Protein AF-A0A2G6LB79-F1 (afdb_monomer_lite)

Foldseek 3Di:
DQDEAEQEAEDDPDPVVVLVSLVVQLVCLVVVRAYEYEYEPVRVVVCVVDVPPVCPVSVVSCVVSVHHYYYPPPDPPPPPPPDDDPVVVVVVVVVPPDDDDD

pLDDT: mean 70.82, std 20.74, range [27.41, 95.62]

Secondary structure (DSSP, 8-state):
----EEEEE---SSHHHHHHHHHHHHHHHHTT--EEEEE-HHHHHHHHHS--GGGHHHHHHHHHTT-EEEE--SS---TTTTSS-HHHHHHHHHHS--PPP-

Sequence (102 aa):
MRDTYLIAITQIHSELVLREYLDIAIVAASYDIPAIIYLTEPVVRQLQIKHCIDMEQTFKMIGDFNIALFSNCTTEERLYRQSVMPSQLDKLIQVSQHYFLF

Radius of gyration: 14.09 Å; chains: 1; bounding box: 33×33×39 Å

Structure (mmCIF, N/CA/C/O backbone):
data_AF-A0A2G6LB79-F1
#
_entry.id   AF-A0A2G6LB79-F1
#
loop_
_atom_site.group_PDB
_atom_site.id
_atom_site.type_symbol
_atom_site.label_atom_id
_atom_site.label_alt_id
_atom_site.label_comp_id
_atom_site.label_asym_id
_atom_site.label_entity_id
_atom_site.label_seq_id
_atom_site.pdbx_PDB_ins_code
_atom_site.Cartn_x
_atom_site.Cartn_y
_atom_site.Cartn_z
_atom_site.occupancy
_atom_site.B_iso_or_equiv
_atom_site.auth_seq_id
_atom_site.auth_comp_id
_atom_site.auth_asym_id
_atom_site.auth_atom_id
_atom_site.pdbx_PDB_model_num
ATOM 1 N N . MET A 1 1 ? 3.595 3.888 -25.044 1.00 52.38 1 MET A N 1
ATOM 2 C CA . MET A 1 1 ? 3.376 4.528 -23.730 1.00 52.38 1 MET A CA 1
ATOM 3 C C . MET A 1 1 ? 3.385 3.415 -22.702 1.00 52.38 1 MET A C 1
ATOM 5 O O . MET A 1 1 ? 2.868 2.355 -23.022 1.00 52.38 1 MET A O 1
ATOM 9 N N . ARG A 1 2 ? 4.053 3.587 -21.557 1.00 65.12 2 ARG A N 1
ATOM 10 C CA . ARG A 1 2 ? 3.884 2.661 -20.430 1.00 65.12 2 ARG A CA 1
ATOM 11 C C . ARG A 1 2 ? 2.706 3.183 -19.619 1.00 65.12 2 ARG A C 1
ATOM 13 O O . ARG A 1 2 ? 2.699 4.369 -19.296 1.00 65.12 2 ARG A O 1
ATOM 20 N N . ASP A 1 3 ? 1.718 2.337 -19.381 1.00 80.75 3 ASP A N 1
ATOM 21 C CA . ASP A 1 3 ? 0.564 2.695 -18.565 1.00 80.75 3 ASP A CA 1
ATOM 22 C C . ASP A 1 3 ? 0.983 2.747 -17.091 1.00 80.75 3 ASP A C 1
ATOM 24 O O . ASP A 1 3 ? 1.792 1.933 -16.645 1.00 80.75 3 ASP A O 1
ATOM 28 N N . THR A 1 4 ? 0.446 3.713 -16.346 1.00 84.44 4 THR A N 1
ATOM 29 C CA . THR A 1 4 ? 0.663 3.854 -14.899 1.00 84.44 4 THR A CA 1
ATOM 30 C C . THR A 1 4 ? -0.631 3.523 -14.182 1.00 84.44 4 THR A C 1
ATOM 32 O O . THR A 1 4 ? -1.688 4.056 -14.527 1.00 84.44 4 THR A O 1
ATOM 35 N N . TYR A 1 5 ? -0.562 2.664 -13.172 1.00 87.81 5 TYR A N 1
ATOM 36 C CA . TYR A 1 5 ? -1.726 2.275 -12.388 1.00 87.81 5 TYR A CA 1
ATOM 37 C C . TYR A 1 5 ? -1.897 3.209 -11.198 1.00 87.81 5 TYR A C 1
ATOM 39 O O . TYR A 1 5 ? -0.984 3.394 -10.398 1.00 87.81 5 TYR A O 1
ATOM 47 N N . LEU A 1 6 ? -3.093 3.782 -11.076 1.00 89.19 6 LEU A N 1
ATOM 48 C CA . LEU A 1 6 ? -3.513 4.533 -9.902 1.00 89.19 6 LEU A CA 1
ATOM 49 C C . LEU A 1 6 ? -4.452 3.664 -9.065 1.00 89.19 6 LEU A C 1
ATOM 51 O O . LEU A 1 6 ? -5.567 3.359 -9.487 1.00 89.19 6 LEU A O 1
ATOM 55 N N . ILE A 1 7 ? -4.011 3.304 -7.865 1.00 91.00 7 ILE A N 1
ATOM 56 C CA . ILE A 1 7 ? -4.795 2.588 -6.867 1.00 91.00 7 ILE A CA 1
ATOM 57 C C . ILE A 1 7 ? -5.338 3.623 -5.878 1.00 91.00 7 ILE A C 1
ATOM 59 O O . ILE A 1 7 ? -4.635 4.075 -4.974 1.00 91.00 7 ILE A O 1
ATOM 63 N N . ALA A 1 8 ? -6.594 4.028 -6.068 1.00 89.38 8 ALA A N 1
ATOM 64 C CA . ALA A 1 8 ? -7.273 4.983 -5.197 1.00 89.38 8 ALA A CA 1
ATOM 65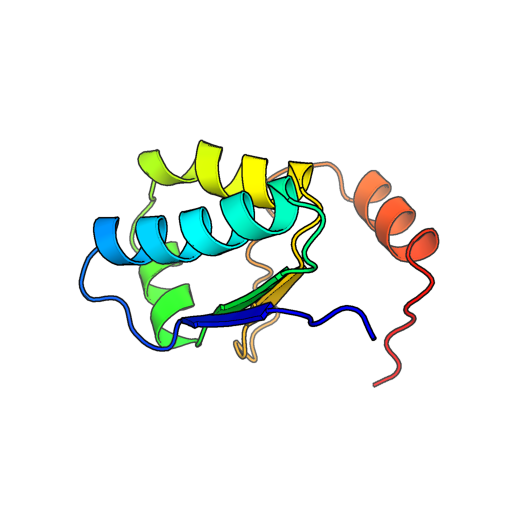 C C . ALA A 1 8 ? -8.088 4.255 -4.117 1.00 89.38 8 ALA A C 1
ATOM 67 O O . ALA A 1 8 ? -9.123 3.653 -4.400 1.00 89.38 8 ALA A O 1
ATOM 68 N N . ILE A 1 9 ? -7.633 4.341 -2.869 1.00 90.06 9 ILE A N 1
ATOM 69 C CA . ILE A 1 9 ? -8.256 3.715 -1.703 1.00 90.06 9 ILE A CA 1
ATOM 70 C C . ILE A 1 9 ? -9.045 4.793 -0.962 1.00 90.06 9 ILE A C 1
ATOM 72 O O . ILE A 1 9 ? -8.496 5.608 -0.219 1.00 90.06 9 ILE A O 1
ATOM 76 N N . THR A 1 10 ? -10.354 4.822 -1.210 1.00 87.56 10 THR A N 1
ATOM 77 C CA . THR A 1 10 ? -11.253 5.873 -0.707 1.00 87.56 10 THR A CA 1
ATOM 78 C C . THR A 1 10 ? -12.000 5.490 0.565 1.00 87.56 10 THR A C 1
ATOM 80 O O . THR A 1 10 ? -12.444 6.369 1.306 1.00 87.56 10 THR A O 1
ATOM 83 N N . GLN A 1 11 ? -12.120 4.191 0.824 1.00 86.44 11 GLN A N 1
ATOM 84 C CA . GLN A 1 11 ? -12.768 3.612 1.990 1.00 86.44 11 GLN A CA 1
ATOM 85 C C . GLN A 1 11 ? -12.163 2.239 2.276 1.00 86.44 11 GLN A C 1
ATOM 87 O O . GLN A 1 11 ? -11.798 1.512 1.354 1.00 86.44 11 GLN A O 1
ATOM 92 N N . ILE A 1 12 ? -12.084 1.880 3.554 1.00 84.50 12 ILE A N 1
ATOM 93 C CA . ILE A 1 12 ? -11.688 0.542 3.988 1.00 84.50 12 ILE A CA 1
ATOM 94 C C . ILE A 1 12 ? -12.729 0.023 4.978 1.00 84.50 12 ILE A C 1
ATOM 96 O O . ILE A 1 12 ? -13.160 0.736 5.883 1.00 84.50 12 ILE A O 1
ATOM 100 N N . HIS A 1 13 ? -13.170 -1.214 4.765 1.00 83.12 13 HIS A N 1
ATOM 101 C CA . HIS A 1 13 ? -14.131 -1.895 5.641 1.00 83.12 13 HIS A CA 1
ATOM 102 C C . HIS A 1 13 ? -13.444 -2.930 6.539 1.00 83.12 13 HIS A C 1
ATOM 104 O O . HIS A 1 13 ? -13.980 -3.309 7.578 1.00 83.12 13 HIS A O 1
ATOM 110 N N . SER A 1 14 ? -12.240 -3.364 6.159 1.00 84.06 14 SER A N 1
ATOM 111 C CA . SER A 1 14 ? -11.381 -4.251 6.935 1.00 84.06 14 SER A CA 1
ATOM 112 C C . SER A 1 14 ? -9.911 -4.026 6.572 1.00 84.06 14 SER A C 1
ATOM 114 O O . SER A 1 14 ? -9.590 -3.464 5.524 1.00 84.06 14 SER A O 1
ATOM 116 N N . GLU A 1 15 ? -9.015 -4.481 7.445 1.00 81.81 15 GLU A N 1
ATOM 117 C CA . GLU A 1 15 ? -7.567 -4.465 7.207 1.00 81.81 15 GLU A CA 1
ATOM 118 C C . GLU A 1 15 ? -7.159 -5.393 6.055 1.00 81.81 15 GLU A C 1
ATOM 120 O O . GLU A 1 15 ? -6.274 -5.052 5.275 1.00 81.81 15 GLU A O 1
ATOM 125 N N . LEU A 1 16 ? -7.871 -6.513 5.881 1.00 85.88 16 LEU A N 1
ATOM 126 C CA . LEU A 1 16 ? -7.672 -7.429 4.757 1.00 85.88 16 LEU A CA 1
ATOM 127 C C . LEU A 1 16 ? -7.872 -6.718 3.412 1.00 85.88 16 LEU A C 1
ATOM 129 O O . LEU A 1 16 ? -7.028 -6.827 2.532 1.00 85.88 16 LEU A O 1
ATOM 133 N N . VAL A 1 17 ? -8.946 -5.932 3.284 1.00 86.31 17 VAL A N 1
ATOM 134 C CA . VAL A 1 17 ? -9.251 -5.188 2.051 1.00 86.31 17 VAL A CA 1
ATOM 135 C C . VAL A 1 17 ? -8.187 -4.128 1.767 1.00 86.31 17 VAL A C 1
ATOM 137 O O . VAL A 1 17 ? -7.786 -3.941 0.621 1.00 86.31 17 VAL A O 1
ATOM 140 N N . LEU A 1 18 ? -7.689 -3.443 2.802 1.00 87.44 18 LEU A N 1
ATOM 141 C CA . LEU A 1 18 ? -6.571 -2.516 2.630 1.00 87.44 18 LEU A CA 1
ATOM 142 C C . LEU A 1 18 ? -5.337 -3.249 2.093 1.00 87.44 18 LEU A C 1
ATOM 144 O O . LEU A 1 18 ? -4.725 -2.785 1.135 1.00 87.44 18 LEU A O 1
ATOM 148 N N . ARG A 1 19 ? -4.989 -4.391 2.692 1.00 89.12 19 ARG A N 1
ATOM 149 C CA . ARG A 1 19 ? -3.839 -5.196 2.282 1.00 89.12 19 ARG A CA 1
ATOM 150 C C . ARG A 1 19 ? -3.945 -5.654 0.832 1.00 89.12 19 ARG A C 1
ATOM 152 O O . ARG A 1 19 ? -2.980 -5.488 0.101 1.00 89.12 19 ARG A O 1
ATOM 159 N N . GLU A 1 20 ? -5.108 -6.130 0.400 1.00 90.81 20 GLU A N 1
ATOM 160 C CA . GLU A 1 20 ? -5.341 -6.537 -0.990 1.00 90.81 20 GLU A CA 1
ATOM 161 C C . GLU A 1 20 ? -5.045 -5.401 -1.982 1.00 90.81 20 GLU A C 1
ATOM 163 O O . GLU A 1 20 ? -4.381 -5.621 -2.996 1.00 90.81 20 GLU A O 1
ATOM 168 N N . TYR A 1 21 ? -5.463 -4.165 -1.683 1.00 92.25 21 TYR A N 1
ATOM 169 C CA . TYR A 1 21 ? -5.154 -3.019 -2.545 1.00 92.25 21 TYR A CA 1
ATOM 170 C C . TYR A 1 21 ? -3.660 -2.694 -2.603 1.00 92.25 21 TYR A C 1
ATOM 172 O O . TYR A 1 21 ? -3.147 -2.346 -3.669 1.00 92.25 21 TYR A O 1
ATOM 180 N N . LEU A 1 22 ? -2.959 -2.799 -1.476 1.00 92.12 22 LEU A N 1
ATOM 181 C CA . LEU A 1 22 ? -1.514 -2.578 -1.439 1.00 92.12 22 LEU A CA 1
ATOM 182 C C . LEU A 1 22 ? -0.763 -3.701 -2.168 1.00 92.12 22 LEU A C 1
ATOM 184 O O . LEU A 1 22 ? 0.168 -3.417 -2.921 1.00 92.12 22 LEU A O 1
ATOM 188 N N . ASP A 1 23 ? -1.207 -4.948 -2.021 1.00 93.69 23 ASP A N 1
ATOM 189 C CA . ASP A 1 23 ? -0.642 -6.108 -2.711 1.00 93.69 23 ASP A CA 1
ATOM 190 C C . ASP A 1 23 ? -0.789 -5.968 -4.235 1.00 93.69 23 ASP A C 1
ATOM 192 O O . ASP A 1 23 ? 0.154 -6.262 -4.965 1.00 93.69 23 ASP A O 1
ATOM 196 N N . ILE A 1 24 ? -1.908 -5.428 -4.737 1.00 94.12 24 ILE A N 1
ATOM 197 C CA . ILE A 1 24 ? -2.074 -5.117 -6.169 1.00 94.12 24 ILE A CA 1
ATOM 198 C C . ILE A 1 24 ? -0.993 -4.144 -6.657 1.00 94.12 24 ILE A C 1
ATOM 200 O O . ILE A 1 24 ? -0.411 -4.355 -7.722 1.00 94.12 24 ILE A O 1
ATOM 204 N N . ALA A 1 25 ? -0.708 -3.088 -5.892 1.00 91.69 25 ALA A N 1
ATOM 205 C CA . ALA A 1 25 ? 0.316 -2.113 -6.258 1.00 91.69 25 ALA A CA 1
ATOM 206 C C . ALA A 1 25 ? 1.721 -2.739 -6.259 1.00 91.69 25 ALA A C 1
ATOM 208 O O . ALA A 1 25 ? 2.501 -2.499 -7.181 1.00 91.69 25 ALA A O 1
ATOM 209 N N . ILE A 1 26 ? 2.018 -3.582 -5.265 1.00 93.94 26 ILE A N 1
ATOM 210 C CA . ILE A 1 26 ? 3.283 -4.323 -5.156 1.00 93.94 26 ILE A CA 1
ATOM 211 C C . ILE A 1 26 ? 3.455 -5.279 -6.334 1.00 93.94 26 ILE A C 1
ATOM 213 O O . ILE A 1 26 ? 4.504 -5.292 -6.977 1.00 93.94 26 ILE A O 1
ATOM 217 N N . VAL A 1 27 ? 2.415 -6.047 -6.662 1.00 95.62 27 VAL A N 1
ATOM 218 C CA . VAL A 1 27 ? 2.433 -6.963 -7.802 1.00 95.62 27 VAL A CA 1
ATOM 219 C C . VAL A 1 27 ? 2.647 -6.184 -9.096 1.00 95.62 27 VAL A C 1
ATOM 221 O O . VAL A 1 27 ? 3.526 -6.556 -9.866 1.00 95.62 27 VAL A O 1
ATOM 224 N N . ALA A 1 28 ? 1.931 -5.080 -9.325 1.00 92.50 28 ALA A N 1
ATOM 225 C CA . ALA A 1 28 ? 2.134 -4.250 -10.513 1.00 92.50 28 ALA A CA 1
ATOM 226 C C . ALA A 1 28 ? 3.594 -3.776 -10.634 1.00 92.50 28 ALA A C 1
ATOM 228 O O . ALA A 1 28 ? 4.227 -3.990 -11.671 1.00 92.50 28 ALA A O 1
ATOM 229 N N . ALA A 1 29 ? 4.161 -3.239 -9.551 1.00 89.12 29 ALA A N 1
ATOM 230 C CA . ALA A 1 29 ? 5.551 -2.793 -9.528 1.00 89.12 29 ALA A CA 1
ATOM 231 C C . ALA A 1 29 ? 6.552 -3.937 -9.769 1.00 89.12 29 ALA A C 1
ATOM 233 O O . ALA A 1 29 ? 7.570 -3.728 -10.424 1.00 89.12 29 ALA A O 1
ATOM 234 N N . SER A 1 30 ? 6.250 -5.160 -9.314 1.00 93.50 30 SER A N 1
ATOM 235 C CA . SER A 1 30 ? 7.094 -6.342 -9.551 1.00 93.50 30 SER A CA 1
ATOM 236 C C . SER A 1 30 ? 7.182 -6.764 -11.026 1.00 93.50 30 SER A C 1
ATOM 238 O O . SER A 1 30 ? 8.134 -7.438 -11.412 1.00 93.50 30 SER A O 1
ATOM 240 N N . TYR A 1 31 ? 6.219 -6.340 -11.851 1.00 93.00 31 TYR A N 1
ATOM 241 C CA . TYR A 1 31 ? 6.201 -6.535 -13.306 1.00 93.00 31 TYR A CA 1
ATOM 242 C C . TYR A 1 31 ? 6.651 -5.280 -14.078 1.00 93.00 31 TYR A C 1
ATOM 244 O O . TYR A 1 31 ? 6.306 -5.122 -15.249 1.00 93.00 31 TYR A O 1
ATOM 252 N N . ASP A 1 32 ? 7.390 -4.370 -13.434 1.00 89.38 32 ASP A N 1
ATOM 253 C CA . ASP A 1 32 ? 7.842 -3.093 -14.004 1.00 89.38 32 ASP A CA 1
ATOM 254 C C . ASP A 1 32 ? 6.698 -2.172 -14.484 1.00 89.38 32 ASP A C 1
ATOM 256 O O . ASP A 1 32 ? 6.904 -1.291 -15.332 1.00 89.38 32 ASP A O 1
ATOM 260 N N . ILE A 1 33 ? 5.483 -2.347 -13.946 1.00 90.31 33 ILE A N 1
ATOM 261 C CA . ILE A 1 33 ? 4.341 -1.458 -14.191 1.00 90.31 33 ILE A CA 1
ATOM 262 C C . ILE A 1 33 ? 4.355 -0.367 -13.113 1.00 90.31 33 ILE A C 1
ATOM 264 O O . ILE A 1 33 ? 4.192 -0.683 -11.932 1.00 90.31 33 ILE A O 1
ATOM 268 N N . PRO A 1 34 ? 4.526 0.921 -13.472 1.00 87.69 34 PRO A N 1
ATOM 269 C CA . PRO A 1 34 ? 4.487 2.003 -12.498 1.00 87.69 34 PRO A CA 1
ATOM 270 C C . PRO A 1 34 ? 3.153 2.021 -11.748 1.00 87.69 34 PRO A C 1
ATOM 272 O O . PRO A 1 34 ? 2.088 2.063 -12.367 1.00 87.69 34 PRO A O 1
ATOM 275 N N . ALA A 1 35 ? 3.214 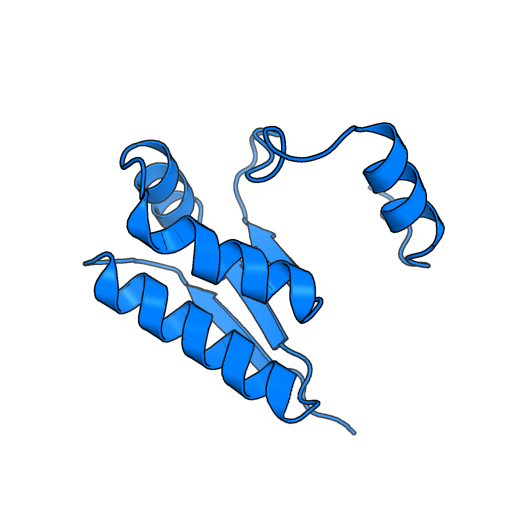2.023 -10.419 1.00 86.81 35 ALA A N 1
ATOM 276 C CA . ALA A 1 35 ? 2.045 2.060 -9.552 1.00 86.81 35 ALA A CA 1
ATOM 277 C C . ALA A 1 35 ? 2.096 3.275 -8.622 1.00 86.81 35 ALA A C 1
ATOM 279 O O . ALA A 1 35 ? 3.154 3.670 -8.125 1.00 86.81 35 ALA A O 1
ATOM 280 N N . ILE A 1 36 ? 0.928 3.859 -8.385 1.00 87.25 36 ILE A N 1
ATOM 281 C CA . ILE A 1 36 ? 0.714 4.974 -7.473 1.00 87.25 36 ILE A CA 1
ATOM 282 C C . ILE A 1 36 ? -0.445 4.606 -6.558 1.00 87.25 36 ILE A C 1
ATOM 284 O O . ILE A 1 36 ? -1.514 4.228 -7.031 1.00 87.25 36 ILE A O 1
ATOM 288 N N . ILE A 1 37 ? -0.254 4.761 -5.256 1.00 89.81 37 ILE A N 1
ATOM 289 C CA . ILE A 1 37 ? -1.290 4.562 -4.250 1.00 89.81 37 ILE A CA 1
ATOM 290 C C . ILE A 1 37 ? -1.755 5.933 -3.765 1.00 89.81 37 ILE A C 1
ATOM 292 O O . ILE A 1 37 ? -0.947 6.788 -3.406 1.00 89.81 37 ILE A O 1
ATOM 296 N N . TYR A 1 38 ? -3.065 6.137 -3.723 1.00 86.69 38 TYR A N 1
ATOM 297 C CA . TYR A 1 38 ? -3.689 7.319 -3.142 1.00 86.69 38 TYR A CA 1
ATOM 298 C C . TYR A 1 38 ? -4.650 6.906 -2.029 1.00 86.69 38 TYR A C 1
ATOM 300 O O . TYR A 1 38 ? -5.554 6.104 -2.258 1.00 86.69 38 TYR A O 1
ATOM 308 N N . LEU A 1 39 ? -4.466 7.464 -0.836 1.00 86.06 39 LEU A N 1
ATOM 309 C CA . LEU A 1 39 ? -5.304 7.236 0.336 1.00 86.06 39 LEU A CA 1
ATOM 310 C C . LEU A 1 39 ? -6.155 8.472 0.620 1.00 86.06 39 LEU A C 1
ATOM 312 O O . LEU A 1 39 ? -5.650 9.592 0.652 1.00 86.06 39 LEU A O 1
ATOM 316 N N . THR A 1 40 ? -7.441 8.287 0.892 1.00 84.50 40 THR A N 1
ATOM 317 C CA . THR A 1 40 ? -8.257 9.385 1.417 1.00 84.50 40 THR A CA 1
ATOM 318 C C . THR A 1 40 ? -8.047 9.566 2.920 1.00 84.50 40 THR A C 1
ATOM 320 O O . THR A 1 40 ? -7.701 8.636 3.652 1.00 84.50 40 THR A O 1
ATOM 323 N N . GLU A 1 41 ? -8.323 10.767 3.412 1.00 81.62 41 GLU A N 1
ATOM 324 C CA . GLU A 1 41 ? -8.225 11.128 4.822 1.00 81.62 41 GLU A CA 1
ATOM 325 C C . GLU A 1 41 ? -8.958 10.157 5.771 1.00 81.62 41 GLU A C 1
ATOM 327 O O . GLU A 1 41 ? -8.365 9.777 6.784 1.00 81.62 41 GLU A O 1
ATOM 332 N N . PRO A 1 42 ? -10.186 9.675 5.478 1.00 83.94 42 PRO A N 1
ATOM 333 C CA . PRO A 1 42 ? -10.838 8.674 6.319 1.00 83.94 42 PRO A CA 1
ATOM 334 C C . PRO A 1 42 ? -10.028 7.381 6.469 1.00 83.94 42 PRO A C 1
ATOM 336 O O . PRO A 1 42 ? -10.012 6.799 7.551 1.00 83.94 42 PRO A O 1
ATOM 339 N N . VAL A 1 43 ? -9.345 6.939 5.410 1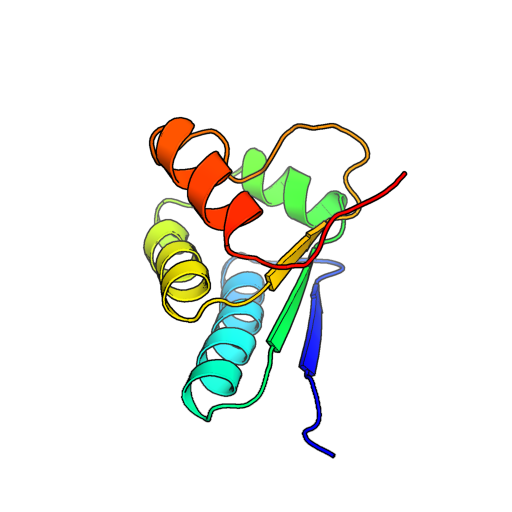.00 83.50 43 VAL A N 1
ATOM 340 C CA . VAL A 1 43 ? -8.521 5.720 5.412 1.00 83.50 43 VAL A CA 1
ATOM 341 C C . VAL A 1 43 ? -7.266 5.934 6.253 1.00 83.50 43 VAL A C 1
ATOM 343 O O . VAL A 1 43 ? -6.938 5.102 7.098 1.00 83.50 43 VAL A O 1
ATOM 346 N N . VAL A 1 44 ? -6.610 7.084 6.092 1.00 80.94 44 VAL A N 1
ATOM 347 C CA . VAL A 1 44 ? -5.432 7.459 6.885 1.00 80.94 44 VAL A CA 1
ATOM 348 C C . VAL A 1 44 ? -5.752 7.535 8.376 1.00 80.94 44 VAL A C 1
ATOM 350 O O . VAL A 1 44 ? -5.037 6.947 9.185 1.00 80.94 44 VAL A O 1
ATOM 353 N N . ARG A 1 45 ? -6.853 8.194 8.754 1.00 77.75 45 ARG A N 1
ATOM 354 C CA . ARG A 1 45 ? -7.273 8.288 10.161 1.00 77.75 45 ARG A CA 1
ATOM 355 C C . ARG A 1 45 ? -7.518 6.908 10.773 1.00 77.75 45 ARG A C 1
ATOM 357 O O . ARG A 1 45 ? -7.140 6.662 11.914 1.00 77.75 45 ARG A O 1
ATOM 364 N N . GLN A 1 46 ? -8.122 5.988 10.022 1.00 76.00 46 GLN A N 1
ATOM 365 C CA . GLN A 1 46 ? -8.339 4.620 10.498 1.00 76.00 46 GLN A CA 1
ATOM 366 C C . GLN A 1 46 ? -7.026 3.854 10.716 1.00 76.00 46 GLN A C 1
ATOM 368 O O . GLN A 1 46 ? -6.918 3.125 11.702 1.00 76.00 46 GLN A O 1
ATOM 373 N N . LEU A 1 47 ? -6.033 4.061 9.846 1.00 75.44 47 LEU A N 1
ATOM 374 C CA . LEU A 1 47 ? -4.694 3.474 9.972 1.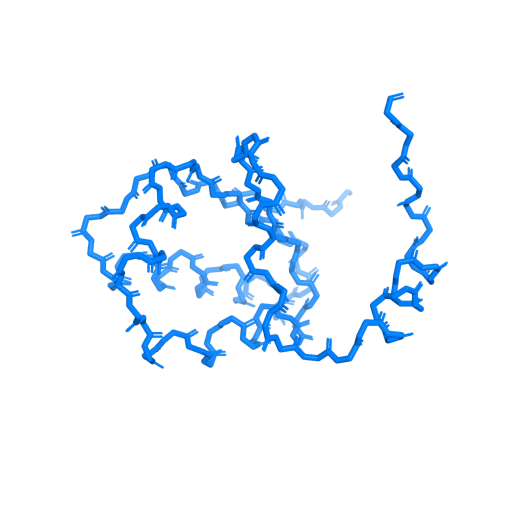00 75.44 47 LEU A CA 1
ATOM 375 C C . LEU A 1 47 ? -3.896 4.019 11.160 1.00 75.44 47 LEU A C 1
ATOM 377 O O . LEU A 1 47 ? -3.097 3.296 11.738 1.00 75.44 47 LEU A O 1
ATOM 381 N N . GLN A 1 48 ? -4.101 5.279 11.539 1.00 72.19 48 GLN A N 1
ATOM 382 C CA . GLN A 1 48 ? -3.437 5.866 12.709 1.00 72.19 48 GLN A CA 1
ATOM 383 C C . GLN A 1 48 ? -4.034 5.362 14.030 1.00 72.19 48 GLN A C 1
ATOM 385 O O . GLN A 1 48 ? -3.315 5.178 15.008 1.00 72.19 48 GLN A O 1
ATOM 390 N N . ILE A 1 49 ? -5.352 5.142 14.070 1.00 65.25 49 ILE A N 1
ATOM 391 C CA . ILE A 1 49 ? -6.063 4.692 15.279 1.00 65.25 49 ILE A CA 1
ATOM 392 C C . ILE A 1 49 ? -5.784 3.213 15.566 1.00 65.25 49 ILE A C 1
ATOM 394 O O . ILE A 1 49 ? -5.678 2.808 16.725 1.00 65.25 49 ILE A O 1
ATOM 398 N N . LYS A 1 50 ? -5.681 2.392 14.519 1.00 64.56 50 LYS A N 1
ATOM 399 C CA . LYS A 1 50 ? -5.342 0.975 14.633 1.00 64.56 50 LYS A CA 1
ATOM 400 C C . LYS A 1 50 ? -3.854 0.818 14.364 1.00 64.56 50 LYS A C 1
ATOM 402 O O . LYS A 1 50 ? -3.445 0.855 13.215 1.00 64.56 50 LYS A O 1
ATOM 407 N N . HIS A 1 51 ? -3.045 0.618 15.403 1.00 58.50 51 HIS A N 1
ATOM 408 C CA . HIS A 1 51 ? -1.668 0.159 15.210 1.00 58.50 51 HIS A CA 1
ATOM 409 C C . HIS A 1 51 ? -1.689 -1.194 14.477 1.00 58.50 51 HIS A C 1
ATOM 411 O O . HIS A 1 51 ? -1.833 -2.247 15.096 1.00 58.50 51 HIS A O 1
ATOM 417 N N . CYS A 1 52 ? -1.580 -1.160 13.150 1.00 59.75 52 CYS A N 1
ATOM 418 C CA . CYS A 1 52 ? -1.530 -2.339 12.295 1.00 59.75 52 CYS A CA 1
ATOM 419 C C . CYS A 1 52 ? -0.112 -2.911 12.312 1.00 59.75 52 CYS A C 1
ATOM 421 O O . CYS A 1 52 ? 0.675 -2.688 11.393 1.00 59.75 52 CYS A O 1
ATOM 423 N N . ILE A 1 53 ? 0.218 -3.633 13.385 1.00 53.84 53 ILE A N 1
ATOM 424 C CA . ILE A 1 53 ? 1.487 -4.370 13.512 1.00 53.84 53 ILE A CA 1
ATOM 425 C C . ILE A 1 53 ? 1.662 -5.329 12.315 1.00 53.84 53 ILE A C 1
ATOM 427 O O . ILE A 1 53 ? 2.767 -5.485 11.803 1.00 53.84 53 ILE A O 1
ATOM 431 N N . ASP A 1 54 ? 0.561 -5.866 11.780 1.00 64.94 54 ASP A N 1
ATOM 432 C CA . ASP A 1 54 ? 0.562 -6.821 10.665 1.00 64.94 54 ASP A CA 1
ATOM 433 C C . ASP A 1 54 ? 0.755 -6.186 9.270 1.00 64.94 54 ASP A C 1
ATOM 435 O O . ASP A 1 54 ? 0.850 -6.904 8.272 1.00 64.94 54 ASP A O 1
ATOM 439 N N . MET A 1 55 ? 0.857 -4.854 9.177 1.00 72.94 55 MET A N 1
ATOM 440 C CA . MET A 1 55 ? 1.005 -4.125 7.905 1.00 72.94 55 MET A CA 1
ATOM 441 C C . MET A 1 55 ? 2.400 -3.528 7.692 1.00 72.94 55 MET A C 1
ATOM 443 O O . MET A 1 55 ? 2.691 -3.027 6.603 1.00 72.94 55 MET A O 1
ATOM 447 N N . GLU A 1 56 ? 3.288 -3.602 8.688 1.00 79.56 56 GLU A N 1
ATOM 448 C CA . GLU A 1 56 ? 4.643 -3.038 8.612 1.00 79.56 56 GLU A CA 1
ATOM 449 C C . GLU A 1 56 ? 5.432 -3.605 7.422 1.00 79.56 56 GLU A C 1
ATOM 451 O O . GLU A 1 56 ? 6.049 -2.860 6.658 1.00 79.56 56 GLU A O 1
ATOM 456 N N . GLN A 1 57 ? 5.347 -4.920 7.204 1.00 80.12 57 GLN A N 1
ATOM 457 C CA . GLN A 1 57 ? 6.012 -5.576 6.080 1.00 80.12 57 GLN A CA 1
ATOM 458 C C . GLN A 1 57 ? 5.466 -5.101 4.726 1.00 80.12 57 GLN A C 1
ATOM 460 O O . GLN A 1 57 ? 6.241 -4.900 3.792 1.00 80.12 57 GLN A O 1
ATOM 465 N N . THR A 1 58 ? 4.156 -4.882 4.615 1.00 84.44 58 THR A N 1
ATOM 466 C CA . THR A 1 58 ? 3.526 -4.385 3.385 1.00 84.44 58 THR A CA 1
ATOM 467 C C . THR A 1 58 ? 3.996 -2.968 3.066 1.00 84.44 58 THR A C 1
ATOM 469 O O . THR A 1 58 ? 4.402 -2.693 1.938 1.00 84.44 58 THR A O 1
ATOM 472 N N . PHE A 1 59 ? 4.045 -2.079 4.062 1.00 83.00 59 PHE A N 1
ATOM 473 C CA . PHE A 1 59 ? 4.575 -0.724 3.876 1.00 83.00 59 PHE A CA 1
ATOM 474 C C . PHE A 1 59 ? 6.071 -0.701 3.563 1.00 83.00 59 PHE A C 1
ATOM 476 O O . PHE A 1 59 ? 6.514 0.140 2.779 1.00 83.00 59 PHE A O 1
ATOM 483 N N . LYS A 1 60 ? 6.844 -1.642 4.113 1.00 84.81 60 LYS A N 1
ATOM 484 C CA . LYS A 1 60 ? 8.244 -1.823 3.725 1.00 84.81 60 LYS A CA 1
ATOM 485 C C . LYS A 1 60 ? 8.366 -2.193 2.246 1.00 84.81 60 LYS A C 1
ATOM 487 O O . LYS A 1 60 ? 9.136 -1.557 1.537 1.00 84.81 60 LYS A O 1
ATOM 492 N N . MET A 1 61 ? 7.571 -3.152 1.766 1.00 85.19 61 MET A N 1
ATOM 493 C CA . MET A 1 61 ? 7.575 -3.547 0.352 1.00 85.19 61 MET A CA 1
ATOM 494 C C . MET A 1 61 ? 7.192 -2.386 -0.573 1.00 85.19 61 MET A C 1
ATOM 496 O O . MET A 1 61 ? 7.830 -2.203 -1.603 1.00 85.19 61 MET A O 1
ATOM 500 N N . ILE A 1 62 ? 6.219 -1.552 -0.194 1.00 88.12 62 ILE A N 1
ATOM 501 C CA . ILE A 1 62 ? 5.882 -0.324 -0.941 1.00 88.12 62 ILE A CA 1
ATOM 502 C C . ILE A 1 62 ? 7.120 0.566 -1.129 1.00 88.12 62 ILE A C 1
ATOM 504 O O . ILE A 1 62 ? 7.354 1.065 -2.231 1.00 88.12 62 ILE A O 1
ATOM 508 N N . GLY A 1 63 ? 7.931 0.720 -0.078 1.00 81.88 63 GLY A N 1
ATOM 509 C CA . GLY A 1 63 ? 9.204 1.438 -0.140 1.00 81.88 63 GLY A CA 1
ATOM 510 C C . GLY A 1 63 ? 10.247 0.743 -1.020 1.00 81.88 63 GLY A C 1
ATOM 511 O O . GLY A 1 63 ? 10.826 1.387 -1.890 1.00 81.88 63 GLY A O 1
ATOM 512 N N . ASP A 1 64 ? 10.449 -0.566 -0.841 1.00 86.12 64 ASP A N 1
ATOM 513 C CA . ASP A 1 64 ? 11.440 -1.356 -1.592 1.00 86.12 64 ASP A CA 1
ATOM 514 C C . ASP A 1 64 ? 11.154 -1.354 -3.110 1.00 86.12 64 ASP A C 1
ATOM 516 O O . ASP A 1 64 ? 12.080 -1.307 -3.922 1.00 86.12 64 ASP A O 1
ATOM 520 N N . PHE A 1 65 ? 9.875 -1.338 -3.503 1.00 85.12 65 PHE A N 1
ATOM 521 C CA . PHE A 1 65 ? 9.429 -1.247 -4.900 1.00 85.12 65 PHE A CA 1
ATOM 522 C C . PHE A 1 65 ? 9.299 0.194 -5.428 1.00 85.12 65 PHE A C 1
ATOM 524 O O . PHE A 1 65 ? 8.888 0.386 -6.572 1.00 85.12 65 PHE A O 1
ATOM 531 N N . ASN A 1 66 ? 9.661 1.213 -4.639 1.00 86.00 66 ASN A N 1
ATOM 532 C CA . ASN A 1 66 ? 9.546 2.635 -4.993 1.00 86.00 66 ASN A CA 1
ATOM 533 C C . ASN A 1 66 ? 8.135 3.053 -5.454 1.00 86.00 66 ASN A C 1
ATOM 535 O O . ASN A 1 66 ? 7.977 3.876 -6.360 1.00 86.00 66 ASN A O 1
ATOM 539 N N . ILE A 1 67 ? 7.096 2.491 -4.835 1.00 84.44 67 ILE A N 1
ATOM 540 C CA . ILE A 1 67 ? 5.704 2.821 -5.149 1.00 84.44 67 ILE A CA 1
ATOM 541 C C . ILE A 1 67 ? 5.352 4.146 -4.474 1.00 84.44 67 ILE A C 1
ATOM 543 O O . ILE A 1 67 ? 5.501 4.306 -3.262 1.00 84.44 67 ILE A O 1
ATOM 547 N N . ALA A 1 68 ? 4.857 5.106 -5.253 1.00 84.19 68 ALA A N 1
ATOM 548 C CA . ALA A 1 68 ? 4.485 6.408 -4.716 1.00 84.19 68 ALA A CA 1
ATOM 549 C C . ALA A 1 68 ? 3.202 6.307 -3.875 1.00 84.19 68 ALA A C 1
ATOM 551 O O . ALA A 1 68 ? 2.196 5.780 -4.349 1.00 84.19 68 ALA A O 1
ATOM 552 N N . LEU A 1 69 ? 3.225 6.846 -2.650 1.00 85.69 69 LEU A N 1
ATOM 553 C CA . LEU A 1 69 ? 2.075 6.899 -1.744 1.00 85.69 69 L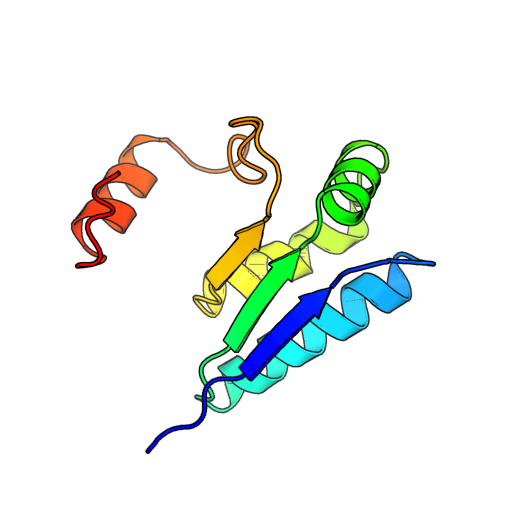EU A CA 1
ATOM 554 C C . LEU A 1 69 ? 1.653 8.352 -1.496 1.00 85.69 69 LEU A C 1
ATOM 556 O O . LEU A 1 69 ? 2.433 9.153 -0.981 1.00 85.69 69 LEU A O 1
ATOM 560 N N . PHE A 1 70 ? 0.401 8.675 -1.813 1.00 81.44 70 PHE A N 1
ATOM 561 C CA . PHE A 1 70 ? -0.195 9.997 -1.629 1.00 81.44 70 PHE A CA 1
ATOM 562 C C . PHE A 1 70 ? -1.395 9.944 -0.689 1.00 81.44 70 PHE A C 1
ATOM 564 O O . PHE A 1 70 ? -2.075 8.925 -0.579 1.00 81.44 70 PHE A O 1
ATOM 571 N N . SER A 1 71 ? -1.687 11.070 -0.042 1.00 82.44 71 SER A N 1
ATOM 572 C CA . SER A 1 71 ? -2.915 11.266 0.723 1.00 82.44 71 SER A CA 1
ATOM 573 C C . SER A 1 71 ? -3.426 12.697 0.577 1.00 82.44 71 SER A C 1
ATOM 575 O O . SER A 1 71 ? -2.635 13.608 0.339 1.00 82.44 71 SER A O 1
ATOM 577 N N . ASN A 1 72 ? -4.739 12.903 0.721 1.00 73.50 72 ASN A N 1
ATOM 578 C CA . ASN A 1 72 ? -5.348 14.236 0.809 1.00 73.50 72 ASN A CA 1
ATOM 579 C C . ASN A 1 72 ? -5.499 14.774 2.239 1.00 73.50 72 ASN A C 1
ATOM 581 O O . ASN A 1 72 ? -6.215 15.755 2.437 1.00 73.50 72 ASN A O 1
ATOM 585 N N . CYS A 1 73 ? -4.843 14.169 3.230 1.00 62.97 73 CYS A N 1
ATOM 586 C CA . CYS A 1 73 ? -4.745 14.764 4.558 1.00 62.97 73 CYS A CA 1
ATOM 587 C C . CYS A 1 73 ? -4.084 16.149 4.460 1.00 62.97 73 CYS A C 1
ATOM 589 O O . CYS A 1 73 ? -2.924 16.272 4.076 1.00 62.97 73 CYS A O 1
ATOM 591 N N . THR A 1 74 ? -4.830 17.196 4.816 1.00 53.03 74 THR A N 1
ATOM 592 C CA . THR A 1 74 ? -4.373 18.599 4.855 1.00 53.03 74 THR A CA 1
ATOM 593 C C . THR A 1 74 ? -3.446 18.897 6.030 1.00 53.03 74 THR A C 1
ATOM 595 O O . THR A 1 74 ? -2.854 19.970 6.104 1.00 53.03 74 THR A O 1
ATOM 598 N N . THR A 1 75 ? -3.311 17.959 6.960 1.00 47.16 75 THR A N 1
ATOM 599 C CA . THR A 1 75 ? -2.400 18.055 8.094 1.00 47.16 75 THR A CA 1
ATOM 600 C C . THR A 1 75 ? -1.079 17.402 7.714 1.00 47.16 75 THR A C 1
ATOM 602 O O . THR A 1 75 ? -1.048 16.247 7.298 1.00 47.16 75 THR A O 1
ATOM 605 N N . GLU A 1 76 ? 0.020 18.131 7.897 1.00 45.19 76 GLU A N 1
ATOM 606 C CA . GLU A 1 76 ? 1.416 17.691 7.754 1.00 45.19 76 GLU A CA 1
ATOM 607 C C . GLU A 1 76 ? 1.822 16.533 8.698 1.00 45.19 76 GLU A C 1
ATOM 609 O O . GLU A 1 76 ? 2.996 16.363 9.042 1.00 45.19 76 GLU A O 1
ATOM 614 N N . GLU A 1 77 ? 0.882 15.701 9.133 1.00 41.66 77 GLU A N 1
ATOM 615 C CA . GLU A 1 77 ? 1.141 14.449 9.827 1.00 41.66 77 GLU A CA 1
ATOM 616 C C . GLU A 1 77 ? 1.504 13.387 8.796 1.00 41.66 77 GLU A C 1
ATOM 618 O O . GLU A 1 77 ? 0.759 12.477 8.438 1.00 41.66 77 GLU A O 1
ATOM 623 N N . ARG A 1 78 ? 2.720 13.577 8.286 1.00 42.38 78 ARG A N 1
ATOM 624 C CA . ARG A 1 78 ? 3.500 12.639 7.491 1.00 42.38 78 ARG A CA 1
ATOM 625 C C . ARG A 1 78 ? 3.362 11.235 8.086 1.00 42.38 78 ARG A C 1
ATOM 627 O O . ARG A 1 78 ? 4.007 10.931 9.089 1.00 42.38 78 ARG A O 1
ATOM 634 N N . LEU A 1 79 ? 2.621 10.365 7.400 1.00 44.59 79 LEU A N 1
ATOM 635 C CA . LEU A 1 79 ? 2.514 8.921 7.666 1.00 44.59 79 LEU A CA 1
ATOM 636 C C . LEU A 1 79 ? 3.870 8.176 7.705 1.00 44.59 79 LEU A C 1
ATOM 638 O O . LEU A 1 79 ? 3.910 6.999 8.030 1.00 44.59 79 LEU A O 1
ATOM 642 N N . TYR A 1 80 ? 4.983 8.862 7.424 1.00 40.38 80 TYR A N 1
ATOM 643 C CA . TYR A 1 80 ? 6.340 8.313 7.384 1.00 40.38 80 TYR A CA 1
ATOM 644 C C . TYR A 1 80 ? 7.323 8.924 8.397 1.00 40.38 80 TYR A C 1
ATOM 646 O O . TYR A 1 80 ? 8.514 8.637 8.338 1.00 40.38 80 TYR A O 1
ATOM 654 N N . ARG A 1 81 ? 6.894 9.773 9.345 1.00 40.56 81 ARG A N 1
ATOM 655 C CA . ARG A 1 81 ? 7.852 10.472 10.235 1.00 40.56 81 ARG A CA 1
ATOM 656 C C . ARG A 1 81 ? 8.485 9.622 11.350 1.00 40.56 81 ARG A C 1
ATOM 658 O O . ARG A 1 81 ? 9.300 10.171 12.086 1.00 40.56 81 ARG A O 1
ATOM 665 N N . GLN A 1 82 ? 8.156 8.335 11.499 1.00 39.91 82 GLN A N 1
ATOM 666 C CA . GLN A 1 82 ? 8.645 7.523 12.630 1.00 39.91 82 GLN A CA 1
ATOM 667 C C . GLN A 1 82 ? 9.584 6.361 12.296 1.00 39.91 82 GLN A C 1
ATOM 669 O O . GLN A 1 82 ? 10.018 5.661 13.207 1.00 39.91 82 GLN A O 1
ATOM 674 N N . SER A 1 83 ? 10.028 6.206 11.054 1.00 36.25 83 SER A N 1
ATOM 675 C CA . SER A 1 83 ? 11.139 5.301 10.766 1.00 36.25 83 SER A CA 1
ATOM 676 C C . SER A 1 83 ? 12.060 5.907 9.716 1.00 36.25 83 SER A C 1
ATOM 678 O O . SER A 1 83 ? 11.645 6.275 8.627 1.00 36.25 83 SER A O 1
ATOM 680 N N . VAL A 1 84 ? 13.344 5.967 10.073 1.00 34.56 84 VAL A N 1
ATOM 681 C CA . VAL A 1 84 ? 14.497 6.385 9.262 1.00 34.56 84 VAL A CA 1
ATOM 682 C C . VAL A 1 84 ? 14.870 7.876 9.343 1.00 34.56 84 VAL A C 1
ATOM 684 O O . VAL A 1 84 ? 14.137 8.793 8.990 1.00 34.56 84 VAL A O 1
ATOM 687 N N . MET A 1 85 ? 16.090 8.067 9.847 1.00 39.31 85 MET A N 1
ATOM 688 C CA . MET A 1 85 ? 16.895 9.284 9.953 1.00 39.31 85 MET A CA 1
ATOM 689 C C . MET A 1 85 ? 16.573 10.376 8.903 1.00 39.31 85 MET A C 1
ATOM 691 O O . MET A 1 85 ? 16.756 10.137 7.706 1.00 39.31 85 MET A O 1
ATOM 695 N N . PRO A 1 86 ? 16.220 11.607 9.333 1.00 45.62 86 PRO A N 1
ATOM 696 C CA . PRO A 1 86 ? 15.852 12.725 8.452 1.00 45.62 86 PRO A CA 1
ATOM 697 C C . PRO A 1 86 ? 16.867 13.037 7.340 1.00 45.62 86 PRO A C 1
ATOM 699 O O . PRO A 1 86 ? 16.489 13.412 6.235 1.00 45.62 86 PRO A O 1
ATOM 702 N N . SER A 1 87 ? 18.159 12.819 7.599 1.00 49.62 87 SER A N 1
ATOM 703 C CA . SER A 1 87 ? 19.248 13.128 6.663 1.00 49.62 87 SER A CA 1
ATOM 704 C C . SER A 1 87 ? 19.310 12.216 5.433 1.00 49.62 87 SER A C 1
ATOM 706 O O . SER A 1 87 ? 19.939 12.577 4.437 1.00 49.62 87 SER A O 1
ATOM 708 N N . GLN A 1 88 ? 18.681 11.037 5.475 1.00 43.91 88 GLN A N 1
ATOM 709 C CA . GLN A 1 88 ? 18.591 10.145 4.314 1.00 43.91 88 GLN A CA 1
ATOM 710 C C . GLN A 1 88 ? 17.389 10.479 3.426 1.00 43.91 88 GLN A C 1
ATOM 712 O O . GLN A 1 88 ? 17.461 10.284 2.214 1.00 43.91 88 GLN A O 1
ATOM 717 N N . LEU A 1 89 ? 16.334 11.060 4.002 1.00 40.72 89 LEU A N 1
ATOM 718 C CA . LEU A 1 89 ? 15.154 11.501 3.264 1.00 40.72 89 LEU A CA 1
ATOM 719 C C . LEU A 1 89 ? 15.444 12.766 2.448 1.00 40.72 89 LEU A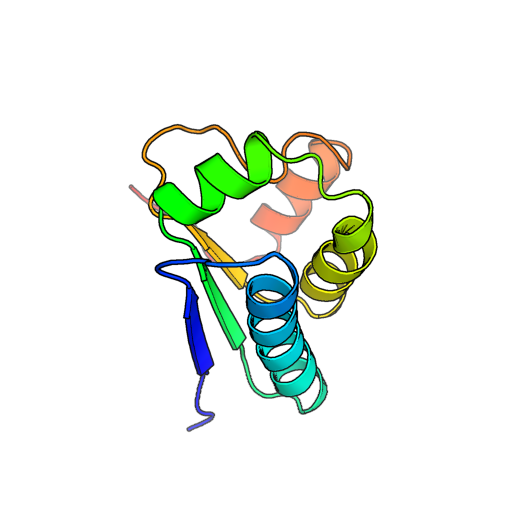 C 1
ATOM 721 O O . LEU A 1 89 ? 15.070 12.822 1.284 1.00 40.72 89 LEU A O 1
ATOM 725 N N . ASP A 1 90 ? 16.194 13.725 3.000 1.00 43.50 90 ASP A N 1
ATOM 726 C CA . ASP A 1 90 ? 16.635 14.914 2.250 1.00 43.50 90 ASP A CA 1
ATOM 727 C C . ASP A 1 90 ? 17.508 14.535 1.044 1.00 43.50 90 ASP A C 1
ATOM 729 O O . ASP A 1 90 ? 17.409 15.148 -0.018 1.00 43.50 90 ASP A O 1
ATOM 733 N N . LYS A 1 91 ? 18.309 13.468 1.170 1.00 41.19 91 LYS A N 1
ATOM 734 C CA . LYS A 1 91 ? 19.055 12.895 0.043 1.00 41.19 91 LYS A CA 1
ATOM 735 C C . LYS A 1 91 ? 18.138 12.215 -0.972 1.00 41.19 91 LYS A C 1
ATOM 737 O O . LYS A 1 91 ? 18.348 12.398 -2.164 1.00 41.19 91 LYS A O 1
ATOM 742 N N . LEU A 1 92 ? 17.120 11.470 -0.537 1.00 39.72 92 LEU A N 1
ATOM 743 C CA . LEU A 1 92 ? 16.154 10.845 -1.450 1.00 39.72 92 LEU A CA 1
ATOM 744 C C . LEU A 1 92 ? 15.343 11.899 -2.224 1.00 39.72 92 LEU A C 1
ATOM 746 O O . LEU A 1 92 ? 15.136 11.756 -3.425 1.00 39.72 92 LEU A O 1
ATOM 750 N N . ILE A 1 93 ? 14.957 12.984 -1.548 1.00 44.50 93 ILE A N 1
ATOM 751 C CA . ILE A 1 93 ? 14.255 14.137 -2.126 1.00 44.50 93 ILE A CA 1
ATOM 752 C C . ILE A 1 93 ? 15.168 14.909 -3.089 1.00 44.50 93 ILE A C 1
ATOM 754 O O . ILE A 1 93 ? 14.708 15.316 -4.146 1.00 44.50 93 ILE A O 1
ATOM 758 N N . GLN A 1 94 ? 16.458 15.077 -2.778 1.00 42.66 94 GLN A N 1
ATOM 759 C CA . GLN A 1 94 ? 17.416 15.717 -3.692 1.00 42.66 94 GLN A CA 1
ATOM 760 C C . GLN A 1 94 ? 17.724 14.889 -4.945 1.00 42.66 94 GLN A C 1
ATOM 762 O O . GLN A 1 94 ? 17.993 15.462 -5.999 1.00 42.66 94 GLN A O 1
ATOM 767 N N . VAL A 1 95 ? 17.741 13.557 -4.837 1.00 41.16 95 VAL A N 1
ATOM 768 C CA . VAL A 1 95 ? 18.052 12.657 -5.963 1.00 41.16 95 VAL A CA 1
ATOM 769 C C . VAL A 1 95 ? 16.814 12.415 -6.839 1.00 41.16 95 VAL A C 1
ATOM 771 O O . VAL A 1 95 ? 16.931 12.232 -8.050 1.00 41.16 95 VAL A O 1
ATOM 774 N N . SER A 1 96 ? 15.619 12.492 -6.254 1.00 37.53 96 SER A N 1
ATOM 775 C CA . SER A 1 96 ? 14.346 12.569 -6.967 1.00 37.53 96 SER A CA 1
ATOM 776 C C . SER A 1 96 ? 14.211 13.945 -7.636 1.00 37.53 96 SER A C 1
ATOM 778 O O . SER A 1 96 ? 13.881 14.926 -6.980 1.00 37.53 96 SER A O 1
ATOM 780 N N . GLN A 1 97 ? 14.424 14.042 -8.953 1.00 38.72 97 GLN A N 1
ATOM 781 C CA . GLN A 1 97 ? 14.327 15.284 -9.752 1.00 38.72 97 GLN A CA 1
ATOM 782 C C . GLN A 1 97 ? 12.924 15.941 -9.810 1.00 38.72 97 GLN A C 1
ATOM 784 O O . GLN A 1 97 ? 12.641 16.747 -10.696 1.00 38.72 97 GLN A O 1
ATOM 789 N N . HIS A 1 98 ? 12.032 15.648 -8.871 1.00 38.97 98 HIS A N 1
ATOM 790 C CA . HIS A 1 98 ? 10.713 16.256 -8.770 1.00 38.97 98 HIS A CA 1
ATOM 791 C C . HIS A 1 98 ? 10.689 17.263 -7.619 1.00 38.97 98 HIS A C 1
ATOM 793 O O . HIS A 1 98 ? 10.270 16.969 -6.502 1.00 38.97 98 HIS A O 1
ATOM 799 N N . TYR A 1 99 ? 11.160 18.475 -7.918 1.00 35.00 99 TYR A N 1
ATOM 800 C CA . TYR A 1 99 ? 10.887 19.650 -7.098 1.00 35.00 99 TYR A CA 1
ATOM 801 C C . TYR A 1 99 ? 9.374 19.911 -7.075 1.00 35.00 99 TYR A C 1
ATOM 803 O O . TYR A 1 99 ? 8.768 20.160 -8.117 1.00 35.00 99 TYR A O 1
ATOM 811 N N . PHE A 1 100 ? 8.779 19.889 -5.883 1.00 37.34 100 PHE A N 1
ATOM 812 C CA . PHE A 1 100 ? 7.478 20.500 -5.627 1.00 37.34 100 PHE A CA 1
ATOM 813 C C . PHE A 1 100 ? 7.684 22.009 -5.447 1.00 37.34 100 PHE A C 1
ATOM 815 O O . PHE A 1 100 ? 8.390 22.435 -4.533 1.00 37.34 100 PHE A O 1
ATOM 822 N N . LEU A 1 101 ? 7.075 22.811 -6.318 1.00 27.41 101 LEU A N 1
ATOM 823 C CA . LEU A 1 101 ? 6.807 24.225 -6.061 1.00 27.41 101 LEU A CA 1
ATOM 824 C C . LEU A 1 101 ? 5.316 24.348 -5.728 1.00 27.41 101 LEU A C 1
ATOM 826 O O . LEU A 1 101 ? 4.485 23.807 -6.458 1.00 27.41 101 LEU A O 1
ATOM 830 N N . PHE A 1 102 ? 5.038 24.986 -4.589 1.00 33.84 102 PHE A N 1
ATOM 831 C CA . PHE A 1 102 ? 3.700 25.344 -4.113 1.00 33.84 102 PHE A CA 1
ATOM 832 C C . PHE A 1 102 ? 3.039 26.384 -5.019 1.00 33.84 102 PHE A C 1
ATOM 834 O O . PHE A 1 102 ? 3.774 27.262 -5.532 1.00 33.84 102 PHE A O 1
#